Protein AF-A0A6I5CGN5-F1 (afdb_monomer_lite)

Radius of gyration: 23.11 Å; chains: 1; bounding box: 31×25×77 Å

Foldseek 3Di:
DDPVVVVVVVVVVVVVVVPPDPPDDPDQVLADPPFWDKDWDACVVVVDHIQMHTDRDDPDPLVGCVRSQKDFFADPVPGSVHTPDIFHCVPPNRD

Secondary structure (DSSP, 8-state):
--HHHHHHHHHHHHHHHH-----PPPP-TT-BTTBSEEEEEE-GGGT--EEEEEESS-SSHHHHHHHTTEEEEEETTTEEEEEEEEEETTBGGG-

Sequence (95 aa):
MSLTSALLVVLASCVAFLTIAPAAADGADGCTATRGAVVAVDFGPFGGKVERGCDPAPTTGYNLLHKAGFTTTGTQHDGPGFLCRIGYGAFDSGT

Structure (mmCIF, N/CA/C/O backbone):
data_AF-A0A6I5CGN5-F1
#
_entry.id   AF-A0A6I5CGN5-F1
#
loop_
_atom_site.group_PDB
_atom_site.id
_atom_site.type_symbol
_atom_site.label_atom_id
_atom_site.label_alt_id
_atom_site.label_comp_id
_atom_site.label_asym_id
_atom_site.label_entity_id
_atom_site.label_seq_id
_atom_site.pdbx_PD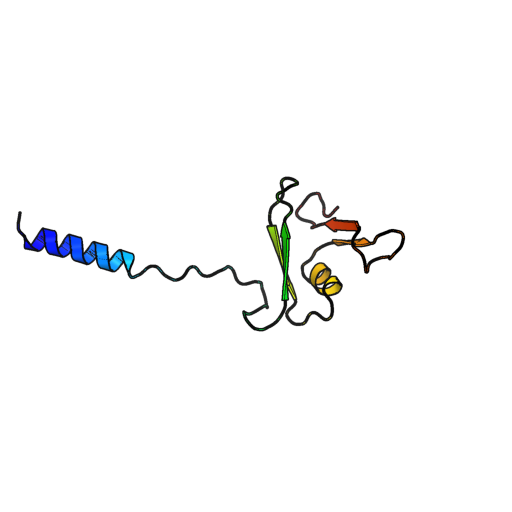B_ins_code
_atom_site.Cartn_x
_atom_site.Cartn_y
_atom_site.Cartn_z
_atom_site.occupancy
_atom_site.B_iso_or_equiv
_atom_site.auth_seq_id
_atom_site.auth_comp_id
_atom_site.auth_asym_id
_atom_site.auth_atom_id
_atom_site.pdbx_PDB_model_num
ATOM 1 N N . MET A 1 1 ? -14.847 -9.534 58.243 1.00 57.19 1 MET A N 1
ATOM 2 C CA . MET A 1 1 ? -14.004 -9.702 57.040 1.00 57.19 1 MET A CA 1
ATOM 3 C C . MET A 1 1 ? -12.726 -8.905 57.224 1.00 57.19 1 MET A C 1
ATOM 5 O O . MET A 1 1 ? -12.795 -7.765 57.657 1.00 57.19 1 MET A O 1
ATOM 9 N N . SER A 1 2 ? -11.580 -9.552 57.031 1.00 73.50 2 SER A N 1
ATOM 10 C CA . SER A 1 2 ? -10.265 -9.087 57.482 1.00 73.50 2 SER A CA 1
ATOM 11 C C . SER A 1 2 ? -9.654 -8.045 56.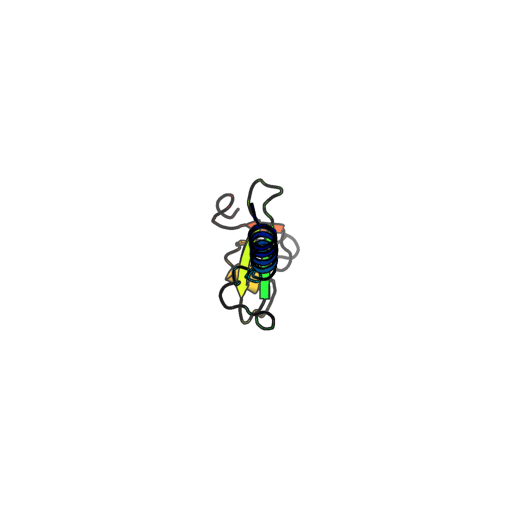536 1.00 73.50 2 SER A C 1
ATOM 13 O O . SER A 1 2 ? -9.784 -8.168 55.320 1.00 73.50 2 SER A O 1
ATOM 15 N N . LEU A 1 3 ? -8.933 -7.065 57.095 1.00 76.25 3 LEU A N 1
ATOM 16 C CA . LEU A 1 3 ? -8.136 -6.056 56.374 1.00 76.25 3 LEU A CA 1
ATOM 17 C C . LEU A 1 3 ? -7.181 -6.694 55.341 1.00 76.25 3 LEU A C 1
ATOM 19 O O . LEU A 1 3 ? -6.897 -6.118 54.294 1.00 76.25 3 LEU A O 1
ATOM 23 N N . THR A 1 4 ? -6.745 -7.926 55.616 1.00 78.31 4 THR A N 1
ATOM 24 C CA . THR A 1 4 ? -5.900 -8.734 54.725 1.00 78.31 4 THR A CA 1
ATOM 25 C C . THR A 1 4 ? -6.578 -9.064 53.395 1.00 78.31 4 THR A C 1
ATOM 27 O O . THR A 1 4 ? -5.941 -8.969 52.350 1.00 78.31 4 THR A O 1
ATOM 30 N N . SER A 1 5 ? -7.878 -9.380 53.400 1.00 77.19 5 SER A N 1
ATOM 31 C CA . SER A 1 5 ? -8.632 -9.689 52.181 1.00 77.19 5 SER A CA 1
ATOM 32 C C . SER A 1 5 ? -8.802 -8.456 51.292 1.00 77.19 5 SER A C 1
ATOM 34 O O . SER A 1 5 ? -8.694 -8.567 50.076 1.00 77.19 5 SER A O 1
ATOM 36 N N . ALA A 1 6 ? -9.010 -7.277 51.886 1.00 79.56 6 ALA A N 1
ATOM 37 C CA . ALA A 1 6 ? -9.096 -6.023 51.138 1.00 79.56 6 ALA A CA 1
ATOM 38 C C . ALA A 1 6 ? -7.753 -5.666 50.479 1.00 79.56 6 ALA A C 1
ATOM 40 O O . ALA A 1 6 ? -7.718 -5.287 49.310 1.00 79.56 6 ALA A O 1
ATOM 41 N N . LEU A 1 7 ? -6.642 -5.857 51.198 1.00 84.50 7 LEU A N 1
ATOM 42 C CA . LEU A 1 7 ? -5.301 -5.581 50.682 1.00 84.50 7 LEU A CA 1
ATOM 43 C C . LEU A 1 7 ? -4.933 -6.494 49.502 1.00 84.50 7 LEU A C 1
ATOM 45 O O . LEU A 1 7 ? -4.393 -6.025 48.504 1.00 84.50 7 LEU A O 1
ATOM 49 N N . LEU A 1 8 ? -5.277 -7.782 49.591 1.00 83.94 8 LEU A N 1
ATOM 50 C CA . LEU A 1 8 ? -5.061 -8.760 48.520 1.00 83.94 8 LEU A CA 1
ATOM 51 C C . LEU A 1 8 ? -5.827 -8.403 47.239 1.00 83.94 8 LEU A C 1
ATOM 53 O O . LEU A 1 8 ? -5.262 -8.488 46.151 1.00 83.94 8 LEU A O 1
ATOM 57 N N . VAL A 1 9 ? -7.084 -7.966 47.361 1.00 83.25 9 VAL A N 1
ATOM 58 C CA . VAL A 1 9 ? -7.905 -7.558 46.208 1.00 83.25 9 VAL A CA 1
ATOM 59 C C . VAL A 1 9 ? -7.329 -6.308 45.538 1.00 83.25 9 VAL A C 1
ATOM 61 O O . VAL A 1 9 ? -7.221 -6.268 44.313 1.00 83.25 9 VAL A O 1
ATOM 64 N N . VAL A 1 10 ? -6.890 -5.319 46.324 1.00 84.88 10 VAL A N 1
ATOM 65 C CA . VAL A 1 10 ? -6.264 -4.100 45.787 1.00 84.88 10 VAL A CA 1
ATOM 66 C C . VAL A 1 10 ? -4.957 -4.431 45.067 1.00 84.88 10 VAL A C 1
ATOM 68 O O . VAL A 1 10 ? -4.785 -4.025 43.917 1.00 84.88 10 VAL A O 1
ATOM 71 N N . LEU A 1 11 ? -4.070 -5.231 45.671 1.00 83.94 11 LEU A N 1
ATOM 72 C CA . LEU A 1 11 ? -2.827 -5.639 45.008 1.00 83.94 11 LEU A CA 1
ATOM 73 C C . LEU A 1 11 ? -3.089 -6.410 43.707 1.00 83.94 11 LEU A C 1
ATOM 75 O O . LEU A 1 11 ? -2.463 -6.105 42.695 1.00 83.94 11 LEU A O 1
ATOM 79 N N . ALA A 1 12 ? -4.025 -7.362 43.707 1.00 80.88 12 ALA A N 1
ATOM 80 C CA . ALA A 1 12 ? -4.366 -8.130 42.510 1.00 80.88 12 ALA A CA 1
ATOM 81 C C . ALA A 1 12 ? -4.883 -7.232 41.373 1.00 80.88 12 ALA A C 1
ATOM 83 O O . ALA A 1 12 ? -4.482 -7.400 40.221 1.00 80.88 12 ALA A O 1
ATOM 84 N N . SER A 1 13 ? -5.717 -6.238 41.697 1.00 76.12 13 SER A N 1
ATOM 85 C CA . SER A 1 13 ? -6.215 -5.279 40.706 1.00 76.12 13 SER A CA 1
ATOM 86 C C . SER A 1 13 ? -5.103 -4.394 40.130 1.00 76.12 13 SER A C 1
ATOM 88 O O . SER A 1 13 ? -5.027 -4.236 38.915 1.00 76.12 13 SER A O 1
ATOM 90 N N . CYS A 1 14 ? -4.173 -3.901 40.957 1.00 77.38 14 CYS A N 1
ATOM 91 C CA . CYS A 1 14 ? -3.027 -3.118 40.488 1.00 77.38 14 CYS A CA 1
ATOM 92 C C . CYS A 1 14 ? -2.115 -3.914 39.541 1.00 77.38 14 CYS A C 1
ATOM 94 O O . CYS A 1 14 ? -1.644 -3.372 38.544 1.00 77.38 14 CYS A O 1
ATOM 96 N N . VAL A 1 15 ? -1.885 -5.203 39.813 1.00 76.62 15 VAL A N 1
ATOM 97 C CA . VAL A 1 15 ? -1.055 -6.066 38.950 1.00 76.62 15 VAL A CA 1
ATOM 98 C C . VAL A 1 15 ? -1.720 -6.310 37.588 1.00 76.62 15 VAL A C 1
ATOM 100 O O . VAL A 1 15 ? -1.033 -6.332 36.566 1.00 76.62 15 VAL A O 1
ATOM 103 N N . ALA A 1 16 ? -3.051 -6.414 37.534 1.00 71.50 16 ALA A N 1
ATOM 104 C CA . ALA A 1 16 ? -3.781 -6.558 36.272 1.00 71.50 16 ALA A CA 1
ATOM 105 C C . ALA A 1 16 ? -3.626 -5.326 35.354 1.00 71.50 16 ALA A C 1
ATOM 107 O O . ALA A 1 16 ? -3.481 -5.477 34.144 1.00 71.50 16 ALA A O 1
ATOM 108 N N . PHE A 1 17 ? -3.565 -4.113 35.913 1.00 66.94 17 PHE A N 1
ATOM 109 C CA . PHE A 1 17 ? -3.335 -2.886 35.133 1.00 66.94 17 PHE A CA 1
ATOM 110 C C . PHE A 1 17 ? -1.883 -2.692 34.675 1.00 66.94 17 PHE A C 1
ATOM 112 O O . PHE A 1 17 ? -1.635 -1.910 33.762 1.00 66.94 17 PHE A O 1
ATOM 119 N N . LEU A 1 18 ? -0.917 -3.389 35.277 1.00 70.06 18 LEU A N 1
ATOM 120 C CA . LEU A 1 18 ? 0.501 -3.302 34.900 1.00 70.06 18 LEU A CA 1
ATOM 121 C C . LEU A 1 18 ? 0.910 -4.337 33.842 1.00 70.06 18 LEU A C 1
ATOM 123 O O . LEU A 1 18 ? 2.016 -4.269 33.315 1.00 70.06 18 LEU A O 1
ATOM 127 N N . THR A 1 19 ? 0.032 -5.290 33.520 1.00 65.38 19 THR A N 1
ATOM 128 C CA . THR A 1 19 ? 0.303 -6.393 32.580 1.00 65.38 19 THR A CA 1
ATOM 129 C C . THR A 1 19 ? -0.374 -6.205 31.223 1.00 65.38 19 THR A C 1
ATOM 131 O O . THR A 1 19 ? -0.528 -7.162 30.465 1.00 65.38 19 THR A O 1
ATOM 134 N N . ILE A 1 20 ? -0.752 -4.969 30.882 1.00 68.88 20 ILE A N 1
ATOM 135 C CA . ILE A 1 20 ? -1.299 -4.645 29.564 1.00 68.88 20 ILE A CA 1
ATOM 136 C C . ILE A 1 20 ? -0.184 -4.885 28.545 1.00 68.88 20 ILE A C 1
ATOM 138 O O . ILE A 1 20 ? 0.771 -4.110 28.454 1.00 68.88 20 ILE A O 1
ATOM 142 N N . ALA A 1 21 ? -0.277 -5.995 27.812 1.00 72.44 21 ALA A N 1
ATOM 143 C CA . ALA A 1 21 ? 0.625 -6.262 26.707 1.00 72.44 21 ALA A CA 1
ATOM 144 C C . ALA A 1 21 ? 0.557 -5.074 25.732 1.00 72.44 21 ALA A C 1
ATOM 146 O O . ALA A 1 21 ? -0.543 -4.575 25.467 1.00 72.44 21 ALA A O 1
ATOM 147 N N . PRO A 1 22 ? 1.700 -4.593 25.212 1.00 71.50 22 PRO A N 1
ATOM 148 C CA . PRO A 1 22 ? 1.679 -3.538 24.214 1.00 71.50 22 PRO A CA 1
ATOM 149 C C . PRO A 1 22 ? 0.804 -3.996 23.048 1.00 71.50 22 PRO A C 1
ATOM 151 O O . PRO A 1 22 ? 0.922 -5.134 22.591 1.00 71.50 22 PRO A O 1
ATOM 154 N N . ALA A 1 23 ? -0.091 -3.120 22.590 1.00 70.19 23 ALA A N 1
ATOM 155 C CA . ALA A 1 23 ? -0.887 -3.397 21.408 1.00 70.19 23 ALA A CA 1
ATOM 156 C C . ALA A 1 23 ? 0.074 -3.612 20.231 1.00 70.19 23 ALA A C 1
ATOM 158 O O . ALA A 1 23 ? 0.762 -2.684 19.800 1.00 70.19 23 ALA A O 1
ATOM 159 N N . ALA A 1 24 ? 0.161 -4.851 19.754 1.00 65.56 24 ALA A N 1
ATOM 160 C CA . ALA A 1 24 ? 0.883 -5.154 18.536 1.00 65.56 24 ALA A CA 1
ATOM 161 C C . ALA A 1 24 ? 0.035 -4.638 17.373 1.00 65.56 24 ALA A C 1
ATOM 163 O O . ALA A 1 24 ? -1.121 -5.030 17.222 1.00 65.56 24 ALA A O 1
ATOM 164 N N . ALA A 1 25 ? 0.591 -3.723 16.582 1.00 64.62 25 ALA A N 1
ATOM 165 C CA . ALA A 1 25 ? -0.002 -3.411 15.294 1.00 64.62 25 ALA A CA 1
ATOM 166 C C . ALA A 1 25 ? 0.085 -4.667 14.420 1.00 64.62 25 ALA A C 1
ATOM 168 O O . ALA A 1 25 ? 1.138 -5.313 14.401 1.00 64.62 25 ALA A O 1
ATOM 169 N N . ASP A 1 26 ? -0.986 -4.986 13.691 1.00 63.75 26 ASP A N 1
ATOM 170 C CA . ASP A 1 26 ? -0.894 -5.956 12.603 1.00 63.75 26 ASP A CA 1
ATOM 171 C C . ASP A 1 26 ? 0.248 -5.507 11.687 1.00 63.75 26 ASP A C 1
ATOM 173 O O . ASP A 1 26 ? 0.274 -4.373 11.193 1.00 63.75 26 ASP A O 1
ATOM 177 N N . GLY A 1 27 ? 1.259 -6.367 11.560 1.00 60.84 27 GLY A N 1
ATOM 178 C CA . GLY A 1 27 ? 2.421 -6.079 10.737 1.00 60.84 27 GLY A CA 1
ATOM 179 C C . GLY A 1 27 ? 1.978 -5.858 9.297 1.00 60.84 27 GLY A C 1
ATOM 180 O O . GLY A 1 27 ? 1.147 -6.596 8.777 1.00 60.84 27 GLY A O 1
ATOM 181 N N . ALA A 1 28 ? 2.536 -4.848 8.634 1.00 69.69 28 ALA A N 1
ATOM 182 C CA . ALA A 1 28 ? 2.398 -4.753 7.191 1.00 69.69 28 ALA A CA 1
ATOM 183 C C . ALA A 1 28 ? 3.302 -5.831 6.581 1.00 69.69 28 ALA A C 1
ATOM 185 O O . ALA A 1 28 ? 4.522 -5.729 6.703 1.00 69.69 28 ALA A O 1
ATOM 186 N N . ASP A 1 29 ? 2.710 -6.875 6.000 1.00 72.62 29 ASP A N 1
ATOM 187 C CA . ASP A 1 29 ? 3.416 -8.064 5.511 1.00 72.62 29 ASP A CA 1
ATOM 188 C C . ASP A 1 29 ? 4.714 -7.717 4.763 1.00 72.62 29 ASP A C 1
ATOM 190 O O . ASP A 1 29 ? 4.698 -7.100 3.702 1.00 72.62 29 ASP A O 1
ATOM 194 N N . GLY A 1 30 ? 5.861 -8.110 5.325 1.00 83.69 30 GLY A N 1
ATOM 195 C CA . GLY A 1 30 ? 7.185 -7.901 4.724 1.00 83.69 30 GLY A CA 1
ATOM 196 C C . GLY A 1 30 ? 7.846 -6.538 4.982 1.00 83.69 30 GLY A C 1
ATOM 197 O O . GLY A 1 30 ? 9.040 -6.397 4.712 1.00 83.69 30 GLY A O 1
ATOM 198 N N . CYS A 1 31 ? 7.135 -5.565 5.551 1.00 91.12 31 CYS A N 1
ATOM 199 C CA . CYS A 1 31 ? 7.684 -4.276 5.973 1.00 91.12 31 CYS A CA 1
ATOM 200 C C . CYS A 1 31 ? 8.013 -4.297 7.469 1.00 91.12 31 CYS A C 1
ATOM 202 O O . CYS A 1 31 ? 7.338 -4.937 8.274 1.00 91.12 31 CYS A O 1
ATOM 204 N N . THR A 1 32 ? 9.045 -3.556 7.862 1.00 88.25 32 THR A N 1
ATOM 205 C CA . THR A 1 32 ? 9.405 -3.348 9.270 1.00 88.25 32 THR A CA 1
ATOM 206 C C . THR A 1 32 ? 9.425 -1.859 9.591 1.00 88.25 32 THR A C 1
ATOM 208 O O . THR A 1 32 ? 9.321 -1.017 8.703 1.00 88.25 32 THR A O 1
ATOM 211 N N . ALA A 1 33 ? 9.620 -1.513 10.866 1.00 85.94 33 ALA A N 1
ATOM 212 C CA . ALA A 1 33 ? 9.726 -0.120 11.303 1.00 85.94 33 ALA A CA 1
ATOM 213 C C . ALA A 1 33 ? 10.830 0.683 10.582 1.00 85.94 33 ALA A C 1
ATOM 215 O O . ALA A 1 33 ? 10.781 1.909 10.566 1.00 85.94 33 ALA A O 1
ATOM 216 N N . THR A 1 34 ? 11.831 0.010 10.006 1.00 89.12 34 THR A N 1
ATOM 217 C CA . THR A 1 34 ? 12.989 0.645 9.359 1.00 89.12 34 THR A CA 1
ATOM 218 C C . THR A 1 34 ? 13.211 0.197 7.917 1.00 89.12 34 THR A C 1
ATOM 220 O O . THR A 1 34 ? 14.173 0.639 7.289 1.00 89.12 34 THR A O 1
ATOM 223 N N . ARG A 1 35 ? 12.363 -0.687 7.374 1.00 91.12 35 ARG A N 1
ATOM 224 C CA . ARG A 1 35 ? 12.544 -1.250 6.032 1.00 91.12 35 ARG A CA 1
ATOM 225 C C . ARG A 1 35 ? 11.227 -1.391 5.281 1.00 91.12 35 ARG A C 1
ATOM 227 O O . ARG A 1 35 ? 10.261 -1.939 5.806 1.00 91.12 35 ARG A O 1
ATOM 234 N N . GLY A 1 36 ? 11.267 -1.006 4.007 1.00 93.69 36 GLY A N 1
ATOM 235 C CA . GLY A 1 36 ? 10.115 -1.017 3.112 1.00 93.69 36 GLY A CA 1
ATOM 236 C C . GLY A 1 36 ? 9.262 0.237 3.258 1.00 93.69 36 GLY A C 1
ATOM 237 O O . GLY A 1 36 ? 9.592 1.147 4.020 1.00 93.69 36 GLY A O 1
ATOM 238 N N . ALA A 1 37 ? 8.169 0.285 2.507 1.00 95.00 37 ALA A N 1
ATOM 239 C CA . ALA A 1 37 ? 7.151 1.310 2.654 1.00 95.00 37 ALA A CA 1
ATOM 240 C C . ALA A 1 37 ? 5.767 0.675 2.698 1.00 95.00 37 ALA A C 1
ATOM 242 O O . ALA A 1 37 ? 5.463 -0.258 1.954 1.00 95.00 37 ALA A O 1
ATOM 243 N N . VAL A 1 38 ? 4.929 1.228 3.565 1.00 94.62 38 VAL A N 1
ATOM 244 C CA . VAL A 1 38 ? 3.518 0.878 3.673 1.00 94.62 38 VAL A CA 1
ATOM 245 C C . VAL A 1 38 ? 2.718 1.971 2.991 1.00 94.62 38 VAL A C 1
ATOM 247 O O . VAL A 1 38 ? 2.933 3.154 3.254 1.00 94.62 38 VAL A O 1
ATOM 250 N N . VAL A 1 39 ? 1.777 1.579 2.143 1.00 95.12 39 VAL A N 1
ATOM 251 C CA . VAL A 1 39 ? 0.748 2.478 1.623 1.00 95.12 39 VAL A CA 1
ATOM 252 C C . VAL A 1 39 ? -0.577 2.152 2.295 1.00 95.12 39 VAL A C 1
ATOM 254 O O . VAL A 1 39 ? -0.901 0.986 2.521 1.00 95.12 39 VAL A O 1
ATOM 257 N N . ALA A 1 40 ? -1.321 3.196 2.645 1.00 95.31 40 ALA A N 1
ATOM 258 C CA . ALA A 1 40 ? -2.665 3.100 3.185 1.00 95.31 40 ALA A CA 1
ATOM 259 C C . ALA A 1 40 ? -3.573 4.039 2.390 1.00 95.31 40 ALA A C 1
ATOM 261 O O . ALA A 1 40 ? -3.266 5.225 2.269 1.00 95.31 40 ALA A O 1
ATOM 262 N N . VAL A 1 41 ? -4.668 3.507 1.854 1.00 95.69 41 VAL A N 1
ATOM 263 C CA . VAL A 1 41 ? -5.674 4.279 1.118 1.00 95.69 41 VAL A CA 1
ATOM 264 C C . VAL A 1 41 ? -6.984 4.174 1.877 1.00 95.69 41 VAL A C 1
ATOM 266 O O . VAL A 1 41 ? -7.465 3.075 2.148 1.00 95.69 41 VAL A O 1
ATOM 269 N N . ASP A 1 42 ? -7.531 5.323 2.261 1.00 96.31 42 ASP A N 1
ATOM 270 C CA . ASP A 1 42 ? -8.788 5.404 2.995 1.00 96.31 42 ASP A CA 1
ATOM 271 C C . ASP A 1 42 ? -9.966 5.555 2.028 1.00 96.31 42 ASP A C 1
ATOM 273 O O . ASP A 1 42 ? -10.174 6.619 1.443 1.00 96.31 42 ASP A O 1
ATOM 277 N N . PHE A 1 43 ? -10.745 4.483 1.874 1.00 95.69 43 PHE A N 1
ATOM 278 C CA . PHE A 1 43 ? -12.006 4.505 1.131 1.00 95.69 43 PHE A CA 1
ATOM 279 C C . PHE A 1 43 ? -13.217 4.824 2.022 1.00 95.69 43 PHE A C 1
ATOM 281 O O . PHE A 1 43 ? -14.351 4.802 1.544 1.00 95.69 43 PHE A O 1
ATOM 288 N N . GLY A 1 44 ? -13.012 5.131 3.307 1.00 96.50 44 GLY A N 1
ATOM 289 C CA . GLY A 1 44 ? -14.057 5.467 4.277 1.00 96.50 44 GLY A CA 1
ATOM 290 C C . GLY A 1 44 ? -15.045 6.541 3.805 1.00 96.50 44 GLY A C 1
ATOM 291 O O . GLY A 1 44 ? -16.252 6.323 3.932 1.00 96.50 44 GLY A O 1
ATOM 292 N N . PRO A 1 45 ? -14.598 7.646 3.173 1.00 95.00 45 PRO A N 1
ATOM 293 C CA . PRO A 1 45 ? -15.501 8.644 2.590 1.00 95.00 45 PRO A CA 1
ATOM 294 C C . PRO A 1 45 ? -16.471 8.099 1.527 1.00 95.00 45 PRO A C 1
ATOM 296 O O . PRO A 1 45 ? -17.477 8.740 1.235 1.00 95.00 45 PRO A O 1
ATOM 299 N N . PHE A 1 46 ? -16.189 6.919 0.969 1.00 92.31 46 PHE A N 1
ATOM 300 C CA . PHE A 1 46 ? -16.990 6.230 -0.045 1.00 92.31 46 PHE A CA 1
ATOM 301 C C . PHE A 1 46 ? -17.670 4.957 0.494 1.00 92.31 46 PHE A C 1
ATOM 303 O O . PHE A 1 46 ? -18.182 4.154 -0.279 1.00 92.31 46 PHE A O 1
ATOM 310 N N . GLY A 1 47 ? -17.682 4.750 1.817 1.00 94.44 47 GLY A N 1
ATOM 311 C CA . GLY A 1 47 ? -18.278 3.569 2.455 1.00 94.44 47 GLY A CA 1
ATOM 312 C C . GLY A 1 47 ? -17.379 2.328 2.474 1.00 94.44 47 GLY A C 1
ATOM 313 O O . GLY A 1 47 ? -17.845 1.244 2.821 1.00 94.44 47 GLY A O 1
ATOM 314 N N . GLY A 1 48 ? -16.103 2.471 2.107 1.00 94.19 48 GLY A N 1
ATOM 315 C CA . GLY A 1 48 ? -15.094 1.420 2.213 1.00 94.19 48 GLY A CA 1
ATOM 316 C C . GLY A 1 48 ? -14.362 1.423 3.556 1.00 94.19 48 GLY A C 1
ATOM 317 O O . GLY A 1 48 ? -14.750 2.092 4.512 1.00 94.19 48 GLY A O 1
ATOM 318 N N . LYS A 1 49 ? -13.264 0.669 3.621 1.00 94.75 49 LYS A N 1
ATOM 319 C CA . LYS A 1 49 ? -12.329 0.658 4.756 1.00 94.75 49 LYS A CA 1
ATOM 320 C C . LYS A 1 49 ? -10.972 1.221 4.332 1.00 94.75 49 LYS A C 1
ATOM 322 O O . LYS A 1 49 ? -10.740 1.491 3.156 1.00 94.75 49 LYS A O 1
ATOM 327 N N . VAL A 1 50 ? -10.061 1.367 5.291 1.00 95.00 50 VAL A N 1
ATOM 328 C CA . VAL A 1 50 ? -8.653 1.626 4.975 1.00 95.00 50 VAL A CA 1
ATOM 329 C C . VAL A 1 50 ? -8.021 0.335 4.472 1.00 95.00 50 VAL A C 1
ATOM 331 O O . VAL A 1 50 ? -7.913 -0.632 5.226 1.00 95.00 50 VAL A O 1
ATOM 334 N N . GLU A 1 51 ? -7.572 0.339 3.224 1.00 94.25 51 GLU A N 1
ATOM 335 C CA . GLU A 1 51 ? -6.805 -0.759 2.640 1.00 94.25 51 GLU A CA 1
ATOM 336 C C . GLU A 1 51 ? -5.314 -0.466 2.768 1.00 94.25 51 GLU A C 1
ATOM 338 O O . GLU A 1 51 ? -4.877 0.684 2.654 1.00 94.25 51 GLU A O 1
ATOM 343 N N . ARG A 1 52 ? -4.520 -1.504 3.037 1.00 93.69 52 ARG A N 1
ATOM 344 C CA . ARG A 1 52 ? -3.085 -1.378 3.303 1.00 93.69 52 ARG A CA 1
ATOM 345 C C . ARG A 1 52 ? -2.304 -2.430 2.543 1.00 93.69 52 ARG A C 1
ATOM 347 O O . ARG A 1 52 ? -2.758 -3.557 2.387 1.00 93.69 52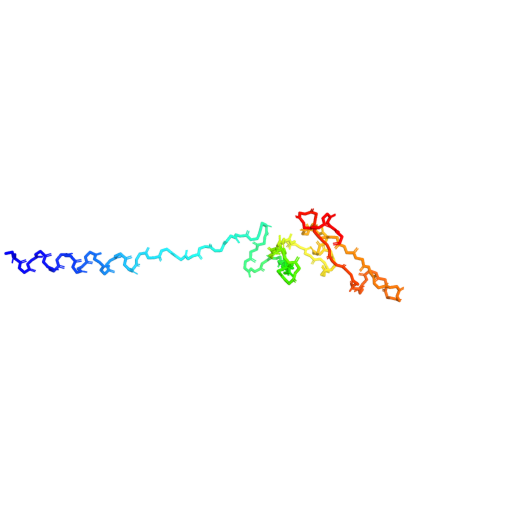 ARG A O 1
ATOM 354 N N . GLY A 1 53 ? -1.091 -2.072 2.152 1.00 92.69 53 GLY A N 1
ATOM 355 C CA . GLY A 1 53 ? -0.122 -3.031 1.649 1.00 92.69 53 GLY A CA 1
ATOM 356 C C . GLY A 1 53 ? 1.301 -2.524 1.803 1.00 92.69 53 GLY A C 1
ATOM 357 O O . GLY A 1 53 ? 1.538 -1.359 2.130 1.00 92.69 53 GLY A O 1
ATOM 358 N N . CYS A 1 54 ? 2.245 -3.429 1.589 1.00 94.56 54 CYS A N 1
ATOM 359 C CA . CYS A 1 54 ? 3.667 -3.191 1.762 1.00 94.56 54 CYS A CA 1
ATOM 360 C C . CYS A 1 54 ? 4.426 -3.517 0.477 1.00 94.56 54 CYS A C 1
ATOM 362 O O . CYS A 1 54 ? 4.132 -4.498 -0.206 1.00 94.56 54 CYS A O 1
ATOM 364 N N . ASP A 1 55 ? 5.462 -2.727 0.210 1.00 94.75 55 ASP A N 1
ATOM 365 C CA . ASP A 1 55 ? 6.586 -3.144 -0.618 1.00 94.75 55 ASP A CA 1
ATOM 366 C C . ASP A 1 55 ? 7.868 -3.085 0.239 1.00 94.75 55 ASP A C 1
ATOM 368 O O . ASP A 1 55 ? 8.184 -2.022 0.785 1.00 94.75 55 ASP A O 1
ATOM 372 N N . PRO A 1 56 ? 8.621 -4.190 0.401 1.00 93.69 56 PRO A N 1
ATOM 373 C CA . PRO A 1 56 ? 9.866 -4.197 1.171 1.00 93.69 56 PRO A CA 1
ATOM 374 C C . PRO A 1 56 ? 11.026 -3.461 0.477 1.00 93.69 56 PRO A C 1
ATOM 376 O O . PRO A 1 56 ? 12.046 -3.196 1.123 1.00 93.69 56 PRO A O 1
ATOM 379 N N . ALA A 1 57 ? 10.910 -3.163 -0.823 1.00 94.25 57 ALA A N 1
ATOM 380 C CA . ALA A 1 57 ? 11.934 -2.493 -1.623 1.00 94.25 57 ALA A CA 1
ATOM 381 C C . ALA A 1 57 ? 11.325 -1.631 -2.756 1.00 94.25 57 ALA A C 1
ATOM 383 O O . ALA A 1 57 ? 11.633 -1.853 -3.933 1.00 94.25 57 ALA A O 1
ATOM 384 N N . PRO A 1 58 ? 10.488 -0.628 -2.430 1.00 93.94 58 PRO A N 1
ATOM 385 C CA . PRO A 1 58 ? 9.828 0.191 -3.432 1.00 93.94 58 PRO A CA 1
ATOM 386 C C . PRO A 1 58 ? 10.843 1.091 -4.128 1.00 93.94 58 PRO A C 1
ATOM 388 O O . PRO A 1 58 ? 11.675 1.736 -3.491 1.00 93.94 58 PRO A O 1
ATOM 391 N N . THR A 1 59 ? 10.738 1.186 -5.449 1.00 95.38 59 THR A N 1
ATOM 392 C CA . THR A 1 59 ? 11.537 2.130 -6.243 1.00 95.38 59 THR A CA 1
ATOM 393 C C . THR A 1 59 ? 10.803 3.446 -6.497 1.00 95.38 59 THR A C 1
ATOM 395 O O . THR A 1 59 ? 11.446 4.474 -6.691 1.00 95.38 59 THR A O 1
ATOM 398 N N . THR A 1 60 ? 9.465 3.440 -6.464 1.00 94.31 60 THR A N 1
ATOM 399 C CA . THR A 1 60 ? 8.599 4.626 -6.569 1.00 94.31 60 THR A CA 1
ATOM 400 C C . THR A 1 60 ? 7.302 4.411 -5.783 1.00 94.31 60 THR A C 1
ATOM 402 O O . THR A 1 60 ? 6.891 3.271 -5.553 1.00 94.31 60 THR A O 1
ATOM 405 N N . GLY A 1 61 ? 6.605 5.496 -5.426 1.00 92.62 61 GLY A N 1
ATOM 406 C CA . GLY A 1 61 ? 5.264 5.404 -4.828 1.00 92.62 61 GLY A CA 1
ATOM 407 C C . GLY A 1 61 ? 4.230 4.755 -5.760 1.00 92.62 61 GLY A C 1
ATOM 408 O O . GLY A 1 61 ? 3.343 4.038 -5.306 1.00 92.62 61 GLY A O 1
ATOM 409 N N . TYR A 1 62 ? 4.389 4.932 -7.076 1.00 93.88 62 TYR A N 1
ATOM 410 C CA . TYR A 1 62 ? 3.553 4.272 -8.079 1.00 93.88 62 TYR A CA 1
ATOM 411 C C . TYR A 1 62 ? 3.711 2.746 -8.030 1.00 93.88 62 TYR A C 1
ATOM 413 O O . TYR A 1 62 ? 2.718 2.022 -8.005 1.00 93.88 62 TYR A O 1
ATOM 421 N N . ASN A 1 63 ? 4.949 2.251 -7.950 1.00 94.19 63 ASN A N 1
ATOM 422 C CA . ASN A 1 63 ? 5.215 0.816 -7.839 1.00 94.19 63 ASN A CA 1
ATOM 423 C C . ASN A 1 63 ? 4.711 0.248 -6.510 1.00 94.19 63 ASN A C 1
ATOM 425 O O . ASN A 1 63 ? 4.134 -0.836 -6.510 1.00 94.19 63 ASN A O 1
ATOM 429 N N . LEU A 1 64 ? 4.854 1.002 -5.413 1.00 95.44 64 LEU A N 1
ATOM 430 C CA . LEU A 1 64 ? 4.308 0.636 -4.105 1.00 95.44 64 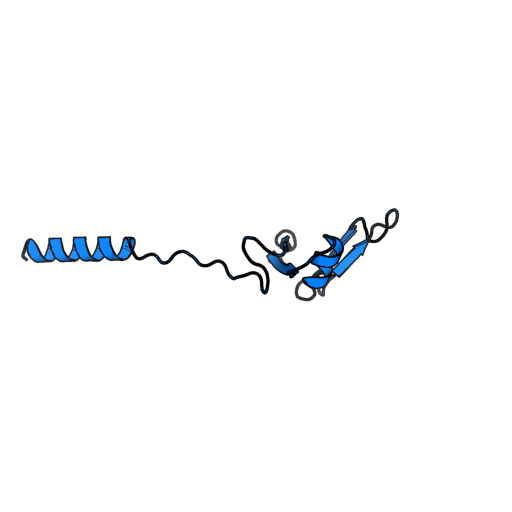LEU A CA 1
ATOM 431 C C . LEU A 1 64 ? 2.790 0.405 -4.166 1.00 95.44 64 LEU A C 1
ATOM 433 O O . LEU A 1 64 ? 2.325 -0.627 -3.694 1.00 95.44 64 LEU A O 1
ATOM 437 N N . LEU A 1 65 ? 2.024 1.316 -4.782 1.00 95.38 65 LEU A N 1
ATOM 438 C CA . LEU A 1 65 ? 0.572 1.157 -4.950 1.00 95.38 65 LEU A CA 1
ATOM 439 C C . LEU A 1 65 ? 0.224 -0.154 -5.669 1.00 95.38 65 LEU A C 1
ATOM 441 O O . LEU A 1 65 ? -0.579 -0.940 -5.174 1.00 95.38 65 LEU A O 1
ATOM 445 N N . HIS A 1 66 ? 0.883 -0.433 -6.793 1.00 94.69 66 HIS A N 1
ATOM 446 C CA . HIS A 1 66 ? 0.605 -1.636 -7.582 1.00 94.69 66 HIS A CA 1
ATOM 447 C C . HIS A 1 66 ? 1.053 -2.917 -6.872 1.00 94.69 66 HIS A C 1
ATOM 449 O O . HIS A 1 66 ? 0.362 -3.932 -6.933 1.00 94.69 66 HIS A O 1
ATOM 455 N N . LYS A 1 67 ? 2.188 -2.886 -6.162 1.00 95.00 67 LYS A N 1
ATOM 456 C CA . LYS A 1 67 ? 2.655 -4.014 -5.342 1.00 95.00 67 LYS A CA 1
ATOM 457 C C . LYS A 1 67 ? 1.725 -4.307 -4.173 1.00 95.00 67 LYS A C 1
ATOM 459 O O . LYS A 1 67 ? 1.506 -5.473 -3.867 1.00 95.00 67 LYS A O 1
ATOM 464 N N . ALA A 1 68 ? 1.139 -3.269 -3.588 1.00 93.88 68 ALA A N 1
ATOM 465 C CA . ALA A 1 68 ? 0.117 -3.376 -2.558 1.00 93.88 68 ALA A CA 1
ATOM 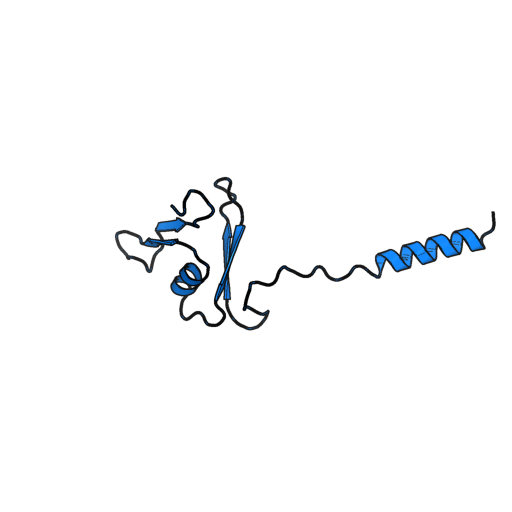466 C C . ALA A 1 68 ? -1.267 -3.803 -3.095 1.00 93.88 68 ALA A C 1
ATOM 468 O O . ALA A 1 68 ? -2.192 -3.978 -2.307 1.00 93.88 68 ALA A O 1
ATOM 469 N N . GLY A 1 69 ? -1.421 -3.999 -4.411 1.00 94.12 69 GLY A N 1
ATOM 470 C CA . GLY A 1 69 ? -2.657 -4.482 -5.033 1.00 94.12 69 GLY A CA 1
ATOM 471 C C . GLY A 1 69 ? -3.658 -3.390 -5.413 1.00 94.12 69 GLY A C 1
ATOM 472 O O . GLY A 1 69 ? -4.772 -3.712 -5.824 1.00 94.12 69 GLY A O 1
ATOM 473 N N . PHE A 1 70 ? -3.283 -2.113 -5.307 1.00 95.44 70 PHE A N 1
ATOM 474 C CA . PHE A 1 70 ? -4.107 -1.017 -5.809 1.00 95.44 70 PHE A CA 1
ATOM 475 C C . PHE A 1 70 ? -4.027 -0.929 -7.331 1.00 95.44 70 PHE A C 1
ATOM 477 O O . PHE A 1 70 ? -2.958 -1.062 -7.932 1.00 95.44 70 PHE A O 1
ATOM 484 N N . THR A 1 71 ? -5.165 -0.646 -7.952 1.00 95.31 71 THR A N 1
ATOM 485 C CA . THR A 1 71 ? -5.250 -0.228 -9.350 1.00 95.31 71 THR A CA 1
ATOM 486 C C . THR A 1 71 ? -5.195 1.291 -9.406 1.00 95.31 71 THR A C 1
ATOM 488 O O . THR A 1 71 ? -5.664 1.978 -8.496 1.00 95.31 71 THR A O 1
ATOM 491 N N . THR A 1 72 ? -4.636 1.849 -10.476 1.00 94.50 72 THR A N 1
ATOM 492 C CA . THR A 1 72 ? -4.670 3.296 -10.681 1.00 94.50 72 THR A CA 1
ATOM 493 C C . THR A 1 72 ? -5.083 3.662 -12.096 1.00 94.50 72 THR A C 1
ATOM 495 O O . THR A 1 72 ? -4.983 2.879 -13.040 1.00 94.50 72 THR A O 1
ATOM 498 N N . THR A 1 73 ? -5.588 4.880 -12.250 1.00 94.75 73 THR A N 1
ATOM 499 C CA . THR A 1 73 ? -5.823 5.507 -13.550 1.00 94.75 73 THR A CA 1
ATOM 500 C C . THR A 1 73 ? -5.147 6.867 -13.545 1.00 94.75 73 THR A C 1
ATOM 502 O O . THR A 1 73 ? -5.350 7.655 -12.620 1.00 94.75 73 THR A O 1
ATOM 505 N N . GLY A 1 74 ? -4.319 7.125 -14.557 1.00 94.44 74 GLY A N 1
ATOM 506 C CA . GLY A 1 74 ? -3.618 8.396 -14.718 1.00 94.44 74 GLY A CA 1
ATOM 507 C C . GLY A 1 74 ? -4.538 9.536 -15.155 1.00 94.44 74 GLY A C 1
ATOM 508 O O . GLY A 1 74 ? -5.635 9.294 -15.664 1.00 94.44 74 GLY A O 1
ATOM 509 N N . THR A 1 75 ? -4.097 10.781 -14.991 1.00 94.94 75 THR A N 1
ATOM 510 C CA . THR A 1 75 ? -4.753 11.925 -15.636 1.00 94.94 75 THR A CA 1
ATOM 511 C C . THR A 1 75 ? -4.585 11.833 -17.152 1.00 94.94 75 THR A C 1
ATOM 513 O O . THR A 1 75 ? -3.637 11.232 -17.661 1.00 94.94 75 THR A O 1
ATOM 516 N N . GLN A 1 76 ? -5.501 12.452 -17.900 1.00 94.69 76 GLN A N 1
ATOM 517 C CA . GLN A 1 76 ? -5.387 12.504 -19.359 1.00 94.69 76 GLN A CA 1
ATOM 518 C C . GLN A 1 76 ? -4.134 13.276 -19.808 1.00 94.69 76 GLN A C 1
ATOM 520 O O . GLN A 1 76 ? -3.509 12.904 -20.796 1.00 94.69 76 GLN A O 1
ATOM 525 N N . HIS A 1 77 ? -3.786 14.347 -19.090 1.00 96.12 77 HIS A N 1
ATOM 526 C CA . HIS A 1 77 ? -2.704 15.257 -19.459 1.00 96.12 77 HIS A CA 1
ATOM 527 C C . HIS A 1 77 ? -1.314 14.707 -19.099 1.00 96.12 77 HIS A C 1
ATOM 529 O O . HIS A 1 77 ? -0.403 14.778 -19.918 1.00 96.12 77 HIS A O 1
ATOM 535 N N . ASP A 1 78 ? -1.156 14.126 -17.906 1.00 93.56 78 ASP A N 1
ATOM 536 C CA . ASP A 1 78 ? 0.161 13.782 -17.344 1.00 93.56 78 ASP A CA 1
ATOM 537 C C . ASP A 1 78 ? 0.411 12.267 -17.244 1.00 93.56 78 ASP A C 1
ATOM 539 O O . ASP A 1 78 ? 1.481 11.819 -16.821 1.00 93.56 78 ASP A O 1
ATOM 543 N N . GLY A 1 79 ? -0.573 11.454 -17.638 1.00 91.19 79 GLY A N 1
ATOM 544 C CA . GLY A 1 79 ? -0.464 10.003 -17.657 1.00 91.19 79 GLY A CA 1
ATOM 545 C C . GLY A 1 79 ? -0.377 9.380 -16.254 1.00 91.19 79 GLY A C 1
ATOM 546 O O . GLY A 1 79 ? -0.833 9.962 -15.271 1.00 91.19 79 GLY A O 1
ATOM 547 N N . PRO A 1 80 ? 0.181 8.162 -16.125 1.00 87.31 80 PRO A N 1
ATOM 548 C CA . PRO A 1 80 ? 0.111 7.375 -14.888 1.00 87.31 80 PRO A CA 1
ATOM 549 C C . PRO A 1 80 ? 0.913 7.960 -13.715 1.00 87.31 80 PRO A C 1
ATOM 551 O O . PRO A 1 80 ? 0.708 7.544 -12.578 1.00 87.31 80 PRO A O 1
ATOM 554 N N . GLY A 1 81 ? 1.812 8.920 -13.964 1.00 82.31 81 GLY A N 1
ATOM 555 C CA . GLY A 1 81 ? 2.560 9.611 -12.909 1.00 82.31 81 GLY A CA 1
ATOM 556 C C . GLY A 1 81 ? 1.691 10.528 -12.043 1.00 82.31 81 GLY A C 1
ATOM 557 O O . GLY A 1 81 ? 2.059 10.805 -10.903 1.00 82.31 81 GLY A O 1
ATOM 558 N N . PHE A 1 82 ? 0.528 10.948 -12.553 1.00 90.44 82 PHE A N 1
ATOM 559 C CA . PHE A 1 82 ? -0.462 11.728 -11.817 1.00 90.44 82 PHE A CA 1
ATOM 560 C C . PHE A 1 82 ? -1.764 10.950 -11.746 1.00 90.44 82 PHE A C 1
ATOM 562 O O . PHE A 1 82 ? -2.362 10.611 -12.762 1.00 90.44 82 PHE A O 1
ATOM 569 N N . LEU A 1 83 ? -2.206 10.646 -10.532 1.00 92.06 83 LEU A N 1
ATOM 570 C CA . LEU A 1 83 ? -3.333 9.748 -10.319 1.00 92.06 83 LEU A CA 1
ATOM 571 C C . LEU A 1 83 ? -4.649 10.521 -10.397 1.00 92.06 83 LEU A C 1
ATOM 573 O O . LEU A 1 83 ? -4.899 11.422 -9.603 1.00 92.06 83 LEU A O 1
ATOM 577 N N . CYS A 1 84 ? -5.498 10.134 -11.343 1.00 94.25 84 CYS A N 1
ATOM 578 C CA . CYS A 1 84 ? -6.886 10.576 -11.425 1.00 94.25 84 CYS A CA 1
ATOM 579 C C . CYS A 1 84 ? -7.800 9.695 -10.563 1.00 94.25 84 CYS A C 1
ATOM 581 O O . CYS A 1 84 ? -8.777 10.185 -10.001 1.00 94.25 84 CYS A O 1
ATOM 583 N N . ARG A 1 85 ? -7.473 8.401 -10.446 1.00 93.50 85 ARG A N 1
ATOM 584 C CA . ARG A 1 85 ? -8.257 7.419 -9.692 1.00 93.50 85 ARG A CA 1
ATOM 585 C C . ARG A 1 85 ? -7.372 6.343 -9.076 1.00 93.50 85 ARG A C 1
ATOM 587 O O . ARG A 1 85 ? -6.363 5.962 -9.673 1.00 93.50 85 ARG A O 1
ATOM 594 N N . ILE A 1 86 ? -7.788 5.835 -7.920 1.00 95.50 86 ILE A N 1
ATOM 595 C CA . ILE A 1 86 ? -7.189 4.694 -7.222 1.00 95.50 86 ILE A CA 1
ATOM 596 C C . ILE A 1 86 ? -8.322 3.745 -6.839 1.00 95.50 86 ILE A C 1
ATOM 598 O O . ILE A 1 86 ? -9.310 4.198 -6.270 1.00 95.50 86 ILE A O 1
ATOM 602 N N . GLY A 1 87 ? -8.165 2.459 -7.137 1.00 95.88 87 GLY A N 1
ATOM 603 C CA . GLY A 1 87 ? -9.119 1.411 -6.789 1.00 95.88 87 GLY A CA 1
ATOM 604 C C . GLY A 1 87 ? -8.451 0.252 -6.053 1.00 95.88 87 GLY A C 1
ATOM 605 O O . GLY A 1 87 ? -7.224 0.130 -6.011 1.00 95.88 87 GLY A O 1
ATOM 606 N N . TYR A 1 88 ? -9.267 -0.614 -5.460 1.00 96.00 88 TYR A N 1
ATOM 607 C CA . TYR A 1 88 ? -8.817 -1.840 -4.807 1.00 96.00 88 TYR A CA 1
ATOM 608 C C . TYR A 1 88 ? -9.838 -2.952 -5.039 1.00 96.00 88 TYR A C 1
ATOM 610 O O . TYR A 1 88 ? -11.015 -2.724 -4.829 1.00 96.00 88 TYR A O 1
ATOM 618 N N . GLY A 1 89 ? -9.435 -4.152 -5.468 1.00 93.50 89 GLY A N 1
ATOM 619 C CA . GLY A 1 89 ? -10.391 -5.173 -5.937 1.00 93.50 89 GLY A CA 1
ATO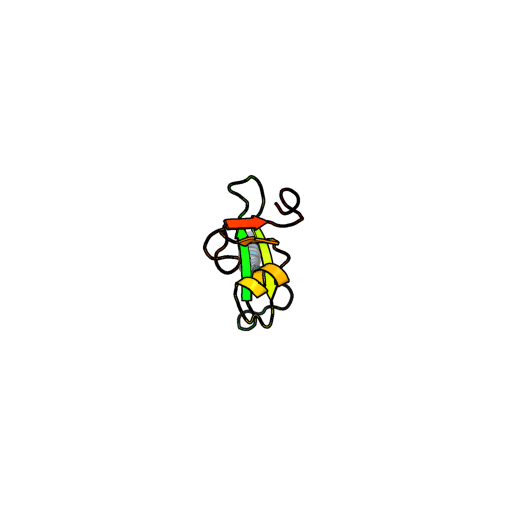M 620 C C . GLY A 1 89 ? -11.477 -5.572 -4.923 1.00 93.50 89 GLY A C 1
ATOM 621 O O . GLY A 1 89 ? -12.583 -5.931 -5.320 1.00 93.50 89 GLY A O 1
ATOM 622 N N . ALA A 1 90 ? -11.189 -5.471 -3.622 1.00 89.81 90 ALA A N 1
ATOM 623 C CA . ALA A 1 90 ? -12.159 -5.742 -2.559 1.00 89.81 90 ALA A CA 1
ATOM 624 C C . ALA A 1 90 ? -13.164 -4.595 -2.316 1.00 89.81 90 ALA A C 1
ATOM 626 O O . ALA A 1 90 ? -14.143 -4.793 -1.598 1.00 89.81 90 ALA A O 1
ATOM 627 N N . PHE A 1 91 ? -12.941 -3.417 -2.905 1.00 92.56 91 PHE A N 1
ATOM 628 C CA . PHE A 1 91 ? -13.793 -2.237 -2.799 1.00 92.56 91 PHE A CA 1
ATOM 629 C C . PHE A 1 91 ? -14.263 -1.783 -4.187 1.00 92.56 91 PHE A C 1
ATOM 631 O O . PHE A 1 91 ? -13.454 -1.544 -5.077 1.00 92.56 91 PHE A O 1
ATOM 638 N N . ASP A 1 92 ? -15.579 -1.682 -4.380 1.00 88.94 92 ASP A N 1
ATOM 639 C CA . ASP A 1 92 ? -16.203 -1.209 -5.628 1.00 88.94 92 ASP A CA 1
ATOM 640 C C . ASP A 1 92 ? -15.607 -1.822 -6.918 1.00 88.94 92 ASP A C 1
ATOM 642 O O . ASP A 1 92 ? -15.362 -1.159 -7.923 1.00 88.94 92 ASP A O 1
ATOM 646 N N . SER A 1 93 ? -15.310 -3.128 -6.875 1.00 88.75 93 SER A N 1
ATOM 647 C CA . SER A 1 93 ? -14.703 -3.894 -7.980 1.00 88.75 93 SER A CA 1
ATOM 648 C C . SER A 1 93 ? -13.347 -3.368 -8.485 1.00 88.75 93 SER A C 1
ATOM 650 O O . SER A 1 93 ? -12.916 -3.725 -9.583 1.00 88.75 93 SER A O 1
ATOM 652 N N . GLY A 1 94 ? -12.644 -2.550 -7.697 1.00 86.44 94 GLY A N 1
ATOM 653 C CA . GLY A 1 94 ? -11.348 -1.982 -8.069 1.00 86.44 94 GLY A CA 1
ATOM 654 C C . GLY A 1 94 ? -11.416 -0.829 -9.068 1.00 86.44 94 GLY A C 1
ATOM 655 O O . GLY A 1 94 ? -10.409 -0.559 -9.736 1.00 86.44 94 GLY A O 1
ATOM 656 N N . THR A 1 95 ? -12.575 -0.175 -9.181 1.00 77.12 95 THR A N 1
ATOM 657 C CA . THR A 1 95 ? -12.791 1.008 -10.026 1.00 77.12 95 THR A CA 1
ATOM 658 C C . THR A 1 95 ? -13.047 2.273 -9.230 1.00 77.12 95 THR A C 1
ATOM 660 O O . THR A 1 95 ? -13.142 2.205 -7.994 1.00 77.12 95 THR A O 1
#

pLDDT: mean 86.95, std 10.33, range [57.19, 96.5]